Protein AF-A0A7R8VYA4-F1 (afdb_monomer)

pLDDT: mean 71.75, std 17.71, range [34.84, 89.94]

Sequence (125 aa):
VFPQGSLETKEYNLTQVAKGLNLSPDRFFVLAALLGNYLLTEQDLNDFYRKLGVTQGHARVPPEVFVKNIATFVKNLSSVDNLDSVATQVFGSVLDKRAPKLKQSVQYYLNGTKDGFLRYRLQAT

InterPro domains:
  IPR026784 Constitutive coactivator of PPAR-gamma [PTHR15976] (5-115)
  IPR060110 FAM120A/B/C, helical domain [PF27242] (21-111)

Structure (mmCIF, N/CA/C/O backbone):
data_AF-A0A7R8VYA4-F1
#
_entry.id   AF-A0A7R8VYA4-F1
#
loop_
_atom_site.group_PDB
_atom_site.id
_atom_site.type_symbol
_atom_site.label_atom_id
_atom_site.label_alt_id
_atom_site.label_comp_id
_atom_site.label_asym_id
_atom_site.label_entity_id
_atom_site.label_seq_id
_atom_site.pdbx_PDB_ins_code
_atom_site.Cartn_x
_atom_site.Cartn_y
_atom_site.Cartn_z
_atom_site.occupancy
_atom_site.B_iso_or_equiv
_atom_site.auth_seq_id
_atom_site.auth_comp_id
_atom_site.auth_asym_id
_atom_site.auth_atom_id
_atom_site.pdbx_PDB_model_num
ATOM 1 N N . VAL A 1 1 ? -17.848 38.698 19.182 1.00 40.50 1 VAL A N 1
ATOM 2 C CA . VAL A 1 1 ? -18.428 37.390 18.803 1.00 40.50 1 VAL A CA 1
ATOM 3 C C . VAL A 1 1 ? -17.599 36.847 17.655 1.00 40.50 1 VAL A C 1
ATOM 5 O O . VAL A 1 1 ? -17.768 37.299 16.534 1.00 40.50 1 VAL A O 1
ATOM 8 N N . PHE A 1 2 ? -16.640 35.972 17.948 1.00 38.31 2 PHE A N 1
ATOM 9 C CA . PHE A 1 2 ? -15.916 35.214 16.928 1.00 38.31 2 PHE A CA 1
ATOM 10 C C . PHE A 1 2 ? -16.504 33.804 16.959 1.00 38.31 2 PHE A C 1
ATOM 12 O O . PHE A 1 2 ? -16.460 33.191 18.027 1.00 38.31 2 PHE A O 1
ATOM 19 N N . PRO A 1 3 ? -17.095 33.277 15.876 1.00 47.56 3 PRO A N 1
ATOM 20 C CA . PRO A 1 3 ? -17.381 31.858 15.844 1.00 47.56 3 PRO A CA 1
ATOM 21 C C . PRO A 1 3 ? -16.032 31.141 15.777 1.00 47.56 3 PRO A C 1
ATOM 23 O O . PRO A 1 3 ? -15.311 31.233 14.784 1.00 47.56 3 PRO A O 1
ATOM 26 N N . GLN A 1 4 ? -15.680 30.463 16.871 1.00 46.62 4 GLN A N 1
ATOM 27 C CA . GLN A 1 4 ? -14.692 29.395 16.867 1.00 46.62 4 GLN A CA 1
ATOM 28 C C . GLN A 1 4 ? -15.223 28.317 15.924 1.00 46.62 4 GLN A C 1
ATOM 30 O O . GLN A 1 4 ? -15.931 27.398 16.327 1.00 46.62 4 GLN A O 1
ATOM 35 N N . GLY A 1 5 ? -14.919 28.469 14.638 1.00 42.38 5 GLY A N 1
ATOM 36 C CA . GLY A 1 5 ? -14.896 27.358 13.712 1.00 42.38 5 GLY A CA 1
ATOM 37 C C . GLY A 1 5 ? -13.787 26.437 14.186 1.00 42.38 5 GLY A C 1
ATOM 38 O O . GLY A 1 5 ? -12.648 26.572 13.748 1.00 42.38 5 GLY A O 1
ATOM 39 N N . SER A 1 6 ? -14.113 25.550 15.129 1.00 41.25 6 SER A N 1
ATOM 40 C CA . SER A 1 6 ? -13.371 24.317 15.333 1.00 41.25 6 SER A CA 1
ATOM 41 C C . SER A 1 6 ? -13.375 23.606 13.989 1.00 41.25 6 SER A C 1
ATOM 43 O O . SER A 1 6 ? -14.285 22.847 13.664 1.00 41.25 6 SER A O 1
ATOM 45 N N . LEU A 1 7 ? -12.354 23.880 13.178 1.00 39.53 7 LEU A N 1
ATOM 46 C CA . LEU A 1 7 ? -11.791 22.854 12.330 1.00 39.53 7 LEU A CA 1
ATOM 47 C C . LEU A 1 7 ? -11.357 21.766 13.308 1.00 39.53 7 LEU A C 1
ATOM 49 O O . LEU A 1 7 ? -10.252 21.794 13.841 1.00 39.53 7 LEU A O 1
ATOM 53 N N . GLU A 1 8 ? -12.283 20.862 13.626 1.00 42.34 8 GLU A N 1
ATOM 54 C CA . GLU A 1 8 ? -11.956 19.529 14.091 1.00 42.34 8 GLU A CA 1
ATOM 55 C C . GLU A 1 8 ? -11.071 18.954 12.998 1.00 42.34 8 GLU A C 1
ATOM 57 O O . GLU A 1 8 ? -11.530 18.406 11.993 1.00 42.34 8 GLU A O 1
ATOM 62 N N . THR A 1 9 ? -9.770 19.186 13.150 1.00 41.47 9 THR A N 1
ATOM 63 C CA . THR A 1 9 ? -8.737 18.461 12.454 1.00 41.47 9 THR A CA 1
ATOM 64 C C . THR A 1 9 ? -9.091 17.013 12.725 1.00 41.47 9 THR A C 1
ATOM 66 O O . THR A 1 9 ? -8.905 16.517 13.836 1.00 41.47 9 THR A O 1
ATOM 69 N N . LYS A 1 10 ? -9.691 16.336 11.740 1.00 42.88 10 LYS A N 1
ATOM 70 C CA . LYS A 1 10 ? -9.780 14.881 11.723 1.00 42.88 10 LYS A CA 1
ATOM 71 C C . LYS A 1 10 ? -8.342 14.409 11.568 1.00 42.88 10 LYS A C 1
ATOM 73 O O . LYS A 1 10 ? -7.937 13.990 10.488 1.00 42.88 10 LYS A O 1
ATOM 78 N N . GLU A 1 11 ? -7.555 14.554 12.634 1.00 44.38 11 GLU A N 1
ATOM 79 C CA . GLU A 1 11 ? -6.311 13.852 12.859 1.00 44.38 11 GLU A CA 1
ATOM 80 C C . GLU A 1 11 ? -6.724 12.397 12.844 1.00 44.38 11 GLU A C 1
ATOM 82 O O . GLU A 1 11 ? -7.177 11.820 13.834 1.00 44.38 11 GLU A O 1
ATOM 87 N N . TYR A 1 12 ? -6.715 11.860 11.628 1.00 49.34 12 TYR A N 1
ATOM 88 C CA . TYR A 1 12 ? -7.030 10.490 11.343 1.00 49.34 12 TYR A CA 1
ATOM 89 C C . TYR A 1 12 ? -6.070 9.706 12.211 1.00 49.34 12 TYR A C 1
ATOM 91 O O . TYR A 1 12 ? -4.867 9.669 11.952 1.00 49.34 12 TYR A O 1
ATOM 99 N N . ASN A 1 13 ? -6.594 9.155 13.300 1.00 50.78 13 ASN A N 1
ATOM 100 C CA . ASN A 1 13 ? -5.831 8.334 14.210 1.00 50.78 13 ASN A CA 1
ATOM 101 C C . ASN A 1 13 ? -5.621 7.013 13.461 1.00 50.78 13 ASN A C 1
ATOM 103 O O . ASN A 1 13 ? -6.263 6.002 13.732 1.00 50.78 13 ASN A O 1
ATOM 107 N N . LEU A 1 14 ? -4.743 7.036 12.454 1.00 52.28 14 LEU A N 1
ATOM 108 C CA . LEU A 1 14 ? -4.241 5.876 11.730 1.00 52.28 14 LEU A CA 1
ATOM 109 C C . LEU A 1 14 ? -3.802 4.812 12.736 1.00 52.28 14 LEU A C 1
ATOM 111 O O . LEU A 1 14 ? -3.990 3.636 12.477 1.00 52.28 14 LEU A O 1
ATOM 115 N N . THR A 1 15 ? -3.350 5.225 13.924 1.00 45.84 15 THR A N 1
ATOM 116 C CA . THR A 1 15 ? -3.066 4.396 15.100 1.00 45.84 15 THR A CA 1
ATOM 117 C C . THR A 1 15 ? -4.279 3.625 15.645 1.00 45.84 15 THR A C 1
ATOM 119 O O . THR A 1 15 ? -4.127 2.473 16.039 1.00 45.84 15 THR A O 1
ATOM 122 N N . GLN A 1 16 ? -5.484 4.205 15.680 1.00 53.16 16 GLN A N 1
ATOM 123 C CA . GLN A 1 16 ? -6.716 3.508 16.093 1.00 53.16 16 GLN A CA 1
ATOM 124 C C . GLN A 1 16 ? -7.185 2.525 15.020 1.00 53.16 16 GLN A C 1
ATOM 126 O O . GLN A 1 16 ? -7.501 1.379 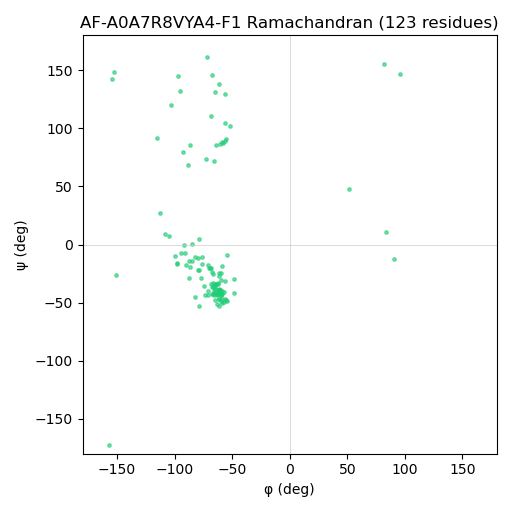15.333 1.00 53.16 16 GLN A O 1
ATOM 131 N N . VAL A 1 17 ? -7.146 2.938 13.751 1.00 54.72 17 VAL A N 1
ATOM 132 C CA . VAL A 1 17 ? -7.477 2.064 12.615 1.00 54.72 17 VAL A CA 1
ATOM 133 C C . VAL A 1 17 ? -6.497 0.882 12.570 1.00 54.72 17 VAL A C 1
ATOM 135 O O . VAL A 1 17 ? -6.914 -0.272 12.549 1.00 54.72 17 VAL A O 1
ATOM 138 N N . ALA A 1 18 ? -5.199 1.156 12.702 1.00 53.78 18 ALA A N 1
ATOM 139 C CA . ALA A 1 18 ? -4.115 0.187 12.845 1.00 53.78 18 ALA A CA 1
ATOM 140 C C . ALA A 1 18 ? -4.323 -0.803 13.999 1.00 53.78 18 ALA A C 1
ATOM 142 O O . ALA A 1 18 ? -4.197 -2.013 13.801 1.00 53.78 18 ALA A O 1
ATOM 143 N N . LYS A 1 19 ? -4.663 -0.305 15.198 1.00 54.56 19 LYS A N 1
ATOM 144 C CA . LYS A 1 19 ? -4.966 -1.145 16.368 1.00 54.56 19 LYS A CA 1
ATOM 145 C C . LYS A 1 19 ? -6.178 -2.045 16.117 1.00 54.56 19 LYS A C 1
ATOM 147 O O . LYS A 1 19 ? -6.141 -3.214 16.491 1.00 54.56 19 LYS A O 1
ATOM 152 N N . GLY A 1 20 ? -7.204 -1.540 15.431 1.00 57.38 20 GLY A N 1
ATOM 153 C CA . GLY A 1 20 ? -8.377 -2.320 15.027 1.00 57.38 20 GLY A CA 1
ATOM 154 C C . GLY A 1 20 ? -8.090 -3.393 13.968 1.00 57.38 20 GLY A C 1
ATOM 155 O O . GLY A 1 20 ? -8.845 -4.354 13.843 1.00 57.38 20 GLY A O 1
ATOM 156 N N . LEU A 1 21 ? -6.991 -3.268 13.220 1.00 65.31 21 LEU A N 1
ATOM 157 C CA . LEU A 1 21 ? -6.639 -4.174 12.124 1.00 65.31 21 LEU A CA 1
ATOM 158 C C . LEU A 1 21 ? -5.831 -5.409 12.542 1.00 65.31 21 LEU A C 1
ATOM 160 O O . LEU A 1 21 ? -5.774 -6.381 11.780 1.00 65.31 21 LEU A O 1
ATOM 164 N N . ASN A 1 22 ? -5.278 -5.417 13.760 1.00 71.38 22 ASN A N 1
ATOM 165 C CA . ASN A 1 22 ? -4.517 -6.545 14.309 1.00 71.38 22 ASN A CA 1
ATOM 166 C C . ASN A 1 22 ? -3.405 -7.007 13.334 1.00 71.38 22 ASN A C 1
ATOM 168 O O . ASN A 1 22 ? -3.302 -8.181 12.980 1.00 71.38 22 ASN A O 1
ATOM 172 N N . LEU A 1 23 ? -2.640 -6.041 12.814 1.00 73.75 23 LEU A N 1
ATOM 173 C CA . LEU A 1 23 ? -1.490 -6.256 11.932 1.00 73.75 23 LEU A CA 1
ATOM 174 C C . LEU A 1 23 ? -0.192 -6.223 12.740 1.00 73.75 23 LEU A C 1
ATOM 176 O O . LEU A 1 23 ? -0.058 -5.438 13.677 1.00 73.75 23 LEU A O 1
ATOM 180 N N . SER A 1 24 ? 0.777 -7.046 12.348 1.00 76.69 24 SER A N 1
ATOM 181 C CA . SER A 1 24 ? 2.122 -7.024 12.929 1.00 76.69 24 SER A CA 1
ATOM 182 C C . SER A 1 24 ? 2.859 -5.724 12.567 1.00 76.69 24 SER A C 1
ATOM 184 O O . SER A 1 24 ? 2.685 -5.250 11.441 1.00 76.69 24 SER A O 1
ATOM 186 N N . PRO A 1 25 ? 3.711 -5.176 13.458 1.00 71.94 25 PRO A N 1
ATOM 187 C CA . PRO A 1 25 ? 4.526 -3.976 13.212 1.00 71.94 25 PRO A CA 1
ATOM 188 C C . PRO A 1 25 ? 5.290 -4.026 11.873 1.00 71.94 25 PRO A C 1
ATOM 190 O O . PRO A 1 25 ? 5.251 -3.068 11.107 1.00 71.94 25 PRO A O 1
ATOM 193 N N . ASP A 1 26 ? 5.865 -5.175 11.516 1.00 74.19 26 ASP A N 1
ATOM 194 C CA . ASP A 1 26 ? 6.582 -5.395 10.249 1.00 74.19 26 ASP A CA 1
ATOM 195 C C . ASP A 1 26 ? 5.719 -5.212 8.993 1.00 74.19 26 ASP A C 1
ATOM 197 O O . ASP A 1 26 ? 6.203 -4.889 7.910 1.00 74.19 26 ASP A O 1
ATOM 201 N N . ARG A 1 27 ? 4.402 -5.379 9.123 1.00 82.69 27 ARG A N 1
ATOM 202 C CA . ARG A 1 27 ? 3.461 -5.238 8.009 1.00 82.69 27 ARG A CA 1
ATOM 203 C C . ARG A 1 27 ? 3.029 -3.789 7.786 1.00 82.69 27 ARG A C 1
ATOM 205 O O . ARG A 1 27 ? 2.489 -3.475 6.724 1.00 82.69 27 ARG A O 1
ATOM 212 N N . PHE A 1 28 ? 3.291 -2.890 8.737 1.00 79.38 28 PHE A N 1
ATOM 213 C CA . PHE A 1 28 ? 2.940 -1.475 8.600 1.00 79.38 28 PHE A CA 1
ATOM 214 C C . PHE A 1 28 ? 3.731 -0.778 7.504 1.00 79.38 28 PHE A C 1
ATOM 216 O O . PHE A 1 28 ? 3.180 0.084 6.828 1.00 79.38 28 PHE A O 1
ATOM 223 N N . PHE A 1 29 ? 4.983 -1.172 7.277 1.00 84.00 29 PHE A N 1
ATOM 224 C CA . PHE A 1 29 ? 5.810 -0.593 6.220 1.00 84.00 29 PHE A CA 1
ATOM 225 C C . PHE A 1 29 ? 5.238 -0.896 4.825 1.00 84.00 29 PHE A C 1
ATOM 227 O O . PHE A 1 29 ? 5.216 -0.026 3.956 1.00 84.00 29 PHE A O 1
ATOM 234 N N . VAL A 1 30 ? 4.699 -2.108 4.633 1.00 87.19 30 VAL A N 1
ATOM 235 C CA . VAL A 1 30 ? 4.002 -2.507 3.398 1.00 87.19 30 VAL A CA 1
ATOM 236 C C . VAL A 1 30 ? 2.658 -1.800 3.270 1.00 87.19 30 VAL A C 1
ATOM 238 O O . VAL A 1 30 ? 2.344 -1.285 2.201 1.00 87.19 30 VAL A O 1
ATOM 241 N N . LEU A 1 31 ? 1.884 -1.715 4.355 1.00 86.38 31 LEU A N 1
ATOM 242 C CA . LEU A 1 31 ? 0.635 -0.952 4.371 1.00 86.38 31 LEU A CA 1
ATOM 243 C C . LEU A 1 31 ? 0.869 0.513 3.978 1.00 86.38 31 LEU A C 1
ATOM 245 O O . LEU A 1 31 ? 0.187 1.018 3.095 1.00 86.38 31 LEU A O 1
ATOM 249 N N . ALA A 1 32 ? 1.853 1.173 4.587 1.00 82.62 32 ALA A N 1
ATOM 250 C CA . ALA A 1 32 ? 2.201 2.559 4.293 1.00 82.62 32 ALA A CA 1
ATOM 251 C C . ALA A 1 32 ? 2.651 2.741 2.837 1.00 82.62 32 ALA A C 1
ATOM 253 O O . ALA A 1 32 ? 2.232 3.687 2.177 1.00 82.62 32 ALA A O 1
ATOM 254 N N . ALA A 1 33 ? 3.429 1.797 2.300 1.00 87.31 33 ALA A N 1
ATOM 255 C CA . ALA A 1 33 ? 3.808 1.809 0.894 1.00 87.31 33 ALA A CA 1
ATOM 256 C C . ALA A 1 33 ? 2.596 1.720 -0.046 1.00 87.31 33 ALA A C 1
ATOM 258 O O . ALA A 1 33 ? 2.532 2.448 -1.032 1.00 87.31 33 ALA A O 1
ATOM 259 N N . LEU A 1 34 ? 1.625 0.864 0.281 1.00 87.00 34 LEU A N 1
ATOM 260 C CA . LEU A 1 34 ? 0.411 0.658 -0.510 1.00 87.00 34 LEU A CA 1
ATOM 261 C C . LEU A 1 34 ? -0.661 1.730 -0.309 1.00 87.00 34 LEU A C 1
ATOM 263 O O . LEU A 1 34 ? -1.614 1.751 -1.077 1.00 87.00 34 LEU A O 1
ATOM 267 N N . LEU A 1 35 ? -0.529 2.603 0.691 1.00 81.75 35 LEU A N 1
ATOM 268 C CA . LEU A 1 35 ? -1.345 3.816 0.810 1.00 81.75 35 LEU A CA 1
ATOM 269 C C . LEU A 1 35 ? -0.897 4.910 -0.172 1.00 81.75 35 LEU A C 1
ATOM 271 O O . LEU A 1 35 ? -1.660 5.831 -0.455 1.00 81.75 35 LEU A O 1
ATOM 275 N N . GLY A 1 36 ? 0.309 4.778 -0.723 1.00 77.25 36 GLY A N 1
ATOM 276 C CA . GLY A 1 36 ? 0.898 5.717 -1.664 1.00 77.25 36 GLY A CA 1
ATOM 277 C C . GLY A 1 36 ? 1.827 6.731 -0.998 1.00 77.25 36 GLY A C 1
ATOM 278 O O . GLY A 1 36 ? 1.654 7.134 0.150 1.00 77.25 36 GLY A O 1
ATOM 279 N N . ASN A 1 37 ? 2.860 7.127 -1.734 1.00 75.56 37 ASN A N 1
ATOM 280 C CA . ASN A 1 37 ? 3.844 8.138 -1.355 1.00 75.56 37 ASN A CA 1
ATOM 281 C C . ASN A 1 37 ? 4.515 8.724 -2.608 1.00 75.56 37 ASN A C 1
ATOM 283 O O . ASN A 1 37 ? 4.130 8.432 -3.737 1.00 75.56 37 ASN A O 1
ATOM 287 N N . TYR A 1 38 ? 5.544 9.548 -2.415 1.00 77.31 38 TYR A N 1
ATOM 288 C CA . TYR A 1 38 ? 6.253 10.191 -3.521 1.00 77.31 38 TYR A CA 1
ATOM 289 C C . TYR A 1 38 ? 7.037 9.212 -4.425 1.00 77.31 38 TYR A C 1
ATOM 291 O O . TYR A 1 38 ? 7.255 9.523 -5.592 1.00 77.31 38 TYR A O 1
ATOM 299 N N . LEU A 1 39 ? 7.458 8.045 -3.916 1.00 80.62 39 LEU A N 1
ATOM 300 C CA . LEU A 1 39 ? 8.110 6.974 -4.690 1.00 80.62 39 LEU A CA 1
ATOM 301 C C . LEU A 1 39 ? 7.079 6.105 -5.413 1.00 80.62 39 LEU A C 1
ATOM 303 O O . LEU A 1 39 ? 7.260 5.782 -6.586 1.00 80.62 39 LEU A O 1
ATOM 307 N N . LEU A 1 40 ? 6.012 5.715 -4.711 1.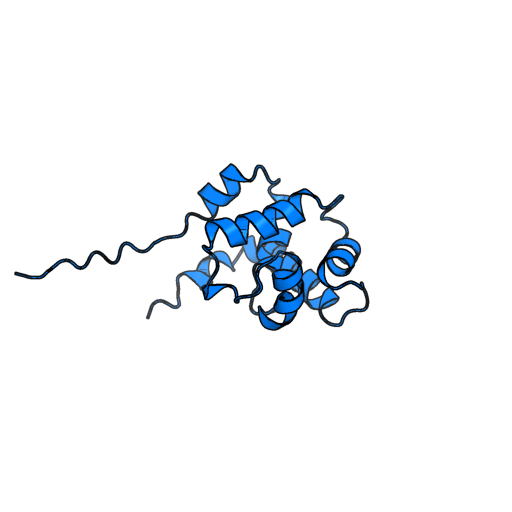00 83.56 40 LEU A N 1
ATOM 308 C CA . LEU A 1 40 ? 4.912 4.925 -5.257 1.00 83.56 40 LEU A CA 1
ATOM 309 C C . LEU A 1 40 ? 3.629 5.750 -5.233 1.00 83.56 40 LEU A C 1
ATOM 311 O O . LEU A 1 40 ? 2.912 5.781 -4.235 1.00 83.56 40 LEU A O 1
ATOM 315 N N . THR A 1 41 ? 3.373 6.443 -6.338 1.00 82.56 41 THR A N 1
ATOM 316 C CA . THR A 1 41 ? 2.278 7.408 -6.414 1.00 82.56 41 THR A CA 1
ATOM 317 C C . THR A 1 41 ? 0.916 6.726 -6.437 1.00 82.56 41 THR A C 1
ATOM 319 O O . THR A 1 41 ? 0.768 5.556 -6.795 1.00 82.56 41 THR A O 1
ATOM 322 N N . GLU A 1 42 ? -0.122 7.492 -6.129 1.00 80.38 42 GLU A N 1
ATOM 323 C CA . GLU A 1 42 ? -1.501 7.021 -6.237 1.00 80.38 42 GLU A CA 1
ATOM 324 C C . GLU A 1 42 ? -1.871 6.601 -7.662 1.00 80.38 42 GLU A C 1
ATOM 326 O O . GLU A 1 42 ? -2.672 5.689 -7.840 1.00 80.38 42 GLU A O 1
ATOM 331 N N . GLN A 1 43 ? -1.267 7.219 -8.684 1.00 82.44 43 GLN A N 1
ATOM 332 C CA . GLN A 1 43 ? -1.46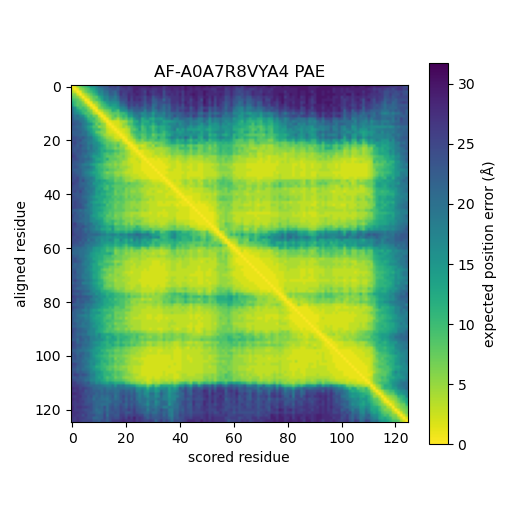4 6.810 -10.076 1.00 82.44 43 GLN A CA 1
ATOM 333 C C . GLN A 1 43 ? -0.907 5.409 -10.334 1.00 82.44 43 GLN A C 1
ATOM 335 O O . GLN A 1 43 ? -1.564 4.599 -10.989 1.00 82.44 43 GLN A O 1
ATOM 340 N N . ASP A 1 44 ? 0.269 5.099 -9.778 1.00 85.62 44 ASP A N 1
ATOM 341 C CA . ASP A 1 44 ? 0.866 3.766 -9.865 1.00 85.62 44 ASP A CA 1
ATOM 342 C C . ASP A 1 44 ? -0.007 2.716 -9.145 1.00 85.62 44 ASP A C 1
ATOM 344 O O . ASP A 1 44 ? -0.098 1.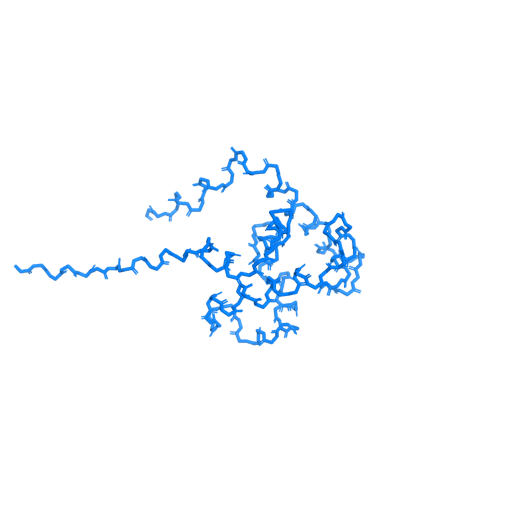574 -9.599 1.00 85.62 44 ASP A O 1
ATOM 348 N N . LEU A 1 45 ? -0.680 3.100 -8.055 1.00 86.94 45 LEU A N 1
ATOM 349 C CA . LEU A 1 45 ? -1.542 2.229 -7.246 1.00 86.94 45 LEU A CA 1
ATOM 350 C C . LEU A 1 45 ? -3.016 2.220 -7.674 1.00 86.94 45 LEU A C 1
ATOM 352 O O . LEU A 1 45 ? -3.780 1.387 -7.193 1.00 86.94 45 LEU A O 1
ATOM 356 N N . ASN A 1 46 ? -3.427 3.080 -8.605 1.00 85.25 46 ASN A N 1
ATOM 357 C CA . ASN A 1 46 ? -4.827 3.228 -9.001 1.00 85.25 46 ASN A CA 1
ATOM 358 C C . ASN A 1 46 ? -5.444 1.906 -9.488 1.00 85.25 46 ASN A C 1
ATOM 360 O O . ASN A 1 46 ? -6.571 1.571 -9.134 1.00 85.25 46 ASN A O 1
ATOM 364 N N . ASP A 1 47 ? -4.692 1.116 -10.258 1.00 87.00 47 ASP A N 1
ATOM 365 C CA . ASP A 1 47 ? -5.145 -0.207 -10.703 1.00 87.00 47 ASP A CA 1
ATOM 366 C C . ASP A 1 47 ? -5.398 -1.157 -9.519 1.00 87.00 47 ASP A C 1
ATOM 368 O O . ASP A 1 47 ? -6.426 -1.830 -9.450 1.00 87.00 47 ASP A O 1
ATOM 372 N N . PHE A 1 48 ? -4.504 -1.137 -8.531 1.00 88.38 48 PHE A N 1
ATOM 373 C CA . PHE A 1 48 ? -4.647 -1.908 -7.301 1.00 88.38 48 PHE A CA 1
ATOM 374 C C . PHE A 1 48 ? -5.840 -1.434 -6.460 1.00 88.38 48 PHE A C 1
ATOM 376 O O . PHE A 1 48 ? -6.634 -2.252 -5.998 1.00 88.38 48 PHE A O 1
ATOM 383 N N . TYR A 1 49 ? -6.039 -0.124 -6.320 1.00 87.12 49 TYR A N 1
ATOM 384 C CA . TYR A 1 49 ? -7.199 0.441 -5.630 1.00 87.12 49 TYR A CA 1
ATOM 385 C C . TYR A 1 49 ? -8.508 0.003 -6.284 1.00 87.12 49 TYR A C 1
ATOM 387 O O . TYR A 1 49 ? -9.430 -0.439 -5.597 1.00 87.12 49 TYR A O 1
ATOM 395 N N . ARG A 1 50 ? -8.570 0.012 -7.618 1.00 84.88 50 ARG A N 1
ATOM 396 C CA . ARG A 1 50 ? -9.729 -0.495 -8.361 1.00 84.88 50 ARG A CA 1
ATOM 397 C C . ARG A 1 50 ? -9.980 -1.980 -8.089 1.00 84.88 50 ARG A C 1
ATOM 399 O O . ARG A 1 50 ? -11.139 -2.345 -7.904 1.00 84.88 50 ARG A O 1
ATOM 406 N N . LYS A 1 51 ? -8.933 -2.812 -7.983 1.00 85.00 51 LYS A N 1
ATOM 407 C CA . LYS A 1 51 ? -9.056 -4.232 -7.581 1.00 85.00 51 LYS A CA 1
ATOM 408 C C . LYS A 1 51 ? -9.622 -4.399 -6.167 1.00 85.00 51 LYS A C 1
ATOM 410 O O . LYS A 1 51 ? -10.363 -5.343 -5.925 1.00 85.00 51 LYS A O 1
ATOM 415 N N . LEU A 1 52 ? -9.328 -3.471 -5.256 1.00 82.25 52 LEU A N 1
ATOM 416 C CA . LEU A 1 52 ? -9.902 -3.433 -3.904 1.00 82.25 52 LEU A CA 1
ATOM 417 C C . LEU A 1 52 ? -11.331 -2.854 -3.850 1.00 82.25 52 LEU A C 1
ATOM 419 O O . LEU A 1 52 ? -11.873 -2.666 -2.763 1.00 82.25 52 LEU A O 1
ATOM 423 N N . GLY A 1 53 ? -11.942 -2.537 -4.997 1.00 76.88 53 GLY A N 1
ATOM 424 C CA . GLY A 1 53 ? -13.276 -1.936 -5.069 1.00 76.88 53 GLY A CA 1
ATOM 425 C C . GLY A 1 53 ? -13.293 -0.413 -4.897 1.00 76.88 53 GLY A C 1
ATOM 426 O O . GLY A 1 53 ? -14.359 0.184 -4.780 1.00 76.88 53 GLY A O 1
ATOM 427 N N . VAL A 1 54 ? -12.131 0.245 -4.919 1.00 76.44 54 VAL A N 1
ATOM 428 C CA . VAL A 1 54 ? -11.993 1.710 -4.864 1.00 76.44 54 VAL A CA 1
ATOM 429 C C . VAL A 1 54 ? -12.041 2.255 -6.296 1.00 76.44 54 VAL A C 1
ATOM 431 O O . VAL A 1 54 ? -11.056 2.705 -6.871 1.00 76.44 54 VAL A O 1
ATOM 434 N N . THR A 1 55 ? -13.212 2.162 -6.923 1.00 64.44 55 THR A N 1
ATOM 435 C CA . THR A 1 55 ? -13.449 2.559 -8.326 1.00 64.44 55 THR A CA 1
ATOM 436 C C . THR A 1 55 ? -13.705 4.051 -8.522 1.00 64.44 55 THR A C 1
ATOM 438 O O . THR A 1 55 ? -13.732 4.519 -9.657 1.00 64.44 55 THR A O 1
ATOM 441 N N . GLN A 1 56 ? -13.904 4.803 -7.439 1.00 60.28 56 GLN A N 1
ATOM 442 C CA . GLN A 1 56 ? -14.282 6.222 -7.463 1.00 60.28 56 GLN A CA 1
ATOM 443 C C . GLN A 1 56 ? -13.143 7.170 -7.039 1.00 60.28 56 GLN A C 1
ATOM 445 O O . GLN A 1 56 ? -13.377 8.365 -6.872 1.00 60.28 56 GLN A O 1
ATOM 450 N N . GLY A 1 57 ? -11.922 6.645 -6.879 1.00 57.53 57 GLY A N 1
ATOM 451 C CA . GLY A 1 57 ? -10.764 7.380 -6.363 1.00 57.53 57 GLY A CA 1
ATOM 452 C C . GLY A 1 57 ? -10.734 7.452 -4.832 1.00 57.53 57 GLY A C 1
ATOM 453 O O . GLY A 1 57 ? -11.771 7.357 -4.171 1.00 57.53 57 GLY A O 1
ATOM 454 N N . HIS A 1 58 ? -9.535 7.619 -4.262 1.00 62.69 58 HIS A N 1
ATOM 455 C CA . HIS A 1 58 ? -9.316 7.643 -2.808 1.00 62.69 58 HIS A CA 1
ATOM 456 C C . HIS A 1 58 ? -10.167 8.715 -2.102 1.00 62.69 58 HIS A C 1
ATOM 458 O O . HIS A 1 58 ? -10.598 8.512 -0.975 1.00 62.69 58 HIS A O 1
ATOM 464 N N . ALA A 1 59 ? -10.456 9.832 -2.781 1.00 61.03 59 ALA A N 1
ATOM 465 C CA . ALA A 1 59 ? -11.186 10.969 -2.225 1.00 61.03 59 ALA A CA 1
ATOM 466 C C . ALA A 1 59 ? -12.674 10.680 -1.953 1.00 61.03 59 ALA A C 1
ATOM 468 O O . ALA A 1 59 ? -13.310 11.394 -1.180 1.00 61.03 59 ALA A O 1
ATOM 469 N N . ARG A 1 60 ? -13.247 9.650 -2.591 1.00 67.88 60 ARG A N 1
ATOM 470 C CA . ARG A 1 60 ? -14.670 9.295 -2.455 1.00 67.88 60 ARG A CA 1
ATOM 471 C C . ARG A 1 60 ? -14.921 8.166 -1.459 1.00 67.88 60 ARG A C 1
ATOM 473 O O . ARG A 1 60 ? -16.060 7.980 -1.040 1.00 67.88 60 ARG A O 1
ATOM 480 N N . VAL A 1 61 ? -13.885 7.410 -1.094 1.00 73.19 61 VAL A N 1
ATOM 481 C CA . VAL A 1 61 ? -13.987 6.317 -0.122 1.00 73.19 61 VAL A CA 1
ATOM 482 C C . VAL A 1 61 ? -13.593 6.845 1.255 1.00 73.19 61 VAL A C 1
ATOM 484 O O . VAL A 1 61 ? -12.552 7.489 1.375 1.00 73.19 61 VAL A O 1
ATOM 487 N N . PRO A 1 62 ? -14.383 6.582 2.313 1.00 76.81 62 PRO A N 1
ATOM 488 C CA . PRO A 1 62 ? -14.002 6.977 3.659 1.00 76.81 62 PRO A CA 1
ATOM 489 C C . PRO A 1 62 ? -12.628 6.377 4.005 1.00 76.81 62 PRO A C 1
ATOM 491 O O . PRO A 1 62 ? -12.438 5.167 3.832 1.00 76.81 62 PRO A O 1
ATOM 494 N N . PRO A 1 63 ? -11.666 7.181 4.491 1.00 70.00 63 PRO A N 1
ATOM 495 C CA . PRO A 1 63 ? -10.293 6.714 4.658 1.00 70.00 63 PRO A CA 1
ATOM 496 C C . PRO A 1 63 ? -10.167 5.535 5.635 1.00 70.00 63 PRO A C 1
ATOM 498 O O . PRO A 1 63 ? -9.304 4.685 5.454 1.00 70.00 63 PRO A O 1
ATOM 501 N N . GLU A 1 64 ? -11.074 5.402 6.607 1.00 75.38 64 GLU A N 1
ATOM 502 C CA . GLU A 1 64 ? -11.207 4.215 7.465 1.00 75.38 64 GLU A CA 1
ATOM 503 C C . GLU A 1 64 ? -11.423 2.931 6.655 1.00 75.38 64 GLU A C 1
ATOM 505 O O . GLU A 1 64 ? -10.750 1.927 6.885 1.00 75.38 64 GLU A O 1
ATOM 510 N N . VAL A 1 65 ? -12.336 2.964 5.681 1.00 79.19 65 VAL A N 1
ATOM 511 C CA . VAL A 1 65 ? -12.628 1.822 4.803 1.00 79.19 65 VAL A CA 1
ATOM 512 C C . VAL A 1 65 ? -11.471 1.588 3.840 1.00 79.19 65 VAL A C 1
ATOM 514 O O . VAL A 1 65 ? -11.080 0.445 3.621 1.00 79.19 65 VAL A O 1
ATOM 517 N N . PHE A 1 66 ? -10.877 2.659 3.313 1.00 80.12 66 PHE A N 1
ATOM 518 C CA . PHE A 1 66 ? -9.736 2.572 2.407 1.00 80.12 66 PHE A CA 1
ATOM 519 C C . PHE A 1 66 ? -8.523 1.900 3.065 1.00 80.12 66 PHE A C 1
ATOM 521 O O . PHE A 1 66 ? -8.022 0.887 2.571 1.00 80.12 66 PHE A O 1
ATOM 528 N N . VAL A 1 67 ? -8.108 2.405 4.232 1.00 79.81 67 VAL A N 1
ATOM 529 C CA . VAL A 1 67 ? -7.017 1.826 5.023 1.00 79.81 67 VAL A CA 1
ATOM 530 C C . VAL A 1 67 ? -7.364 0.393 5.405 1.00 79.81 67 VAL A C 1
ATOM 532 O O . VAL A 1 67 ? -6.521 -0.484 5.250 1.00 79.81 67 VAL A O 1
ATOM 535 N N . LYS A 1 68 ? -8.602 0.113 5.834 1.00 82.31 68 LYS A N 1
ATOM 536 C CA . LYS A 1 68 ? -9.038 -1.247 6.179 1.00 8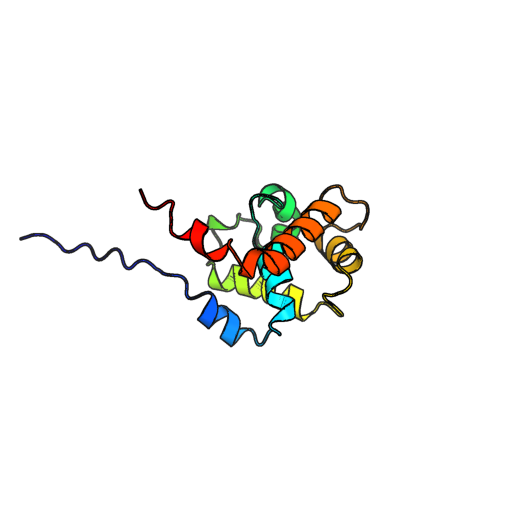2.31 68 LYS A CA 1
ATOM 537 C C . LYS A 1 68 ? -8.958 -2.220 5.007 1.00 82.31 68 LYS A C 1
ATOM 539 O O . LYS A 1 68 ? -8.526 -3.352 5.223 1.00 82.31 68 LYS A O 1
ATOM 544 N N . ASN A 1 69 ? -9.309 -1.810 3.791 1.00 85.81 69 ASN A N 1
ATOM 545 C CA . ASN A 1 69 ? -9.212 -2.666 2.606 1.00 85.81 69 ASN A CA 1
ATOM 546 C C . ASN A 1 69 ? -7.755 -3.029 2.295 1.00 85.81 69 ASN A C 1
ATOM 548 O O . ASN A 1 69 ? -7.434 -4.208 2.139 1.00 85.81 69 ASN A O 1
ATOM 552 N N . ILE A 1 70 ? -6.854 -2.042 2.288 1.00 86.56 70 ILE A N 1
ATOM 553 C CA . ILE A 1 70 ? -5.425 -2.277 2.027 1.00 86.56 70 ILE A CA 1
ATOM 554 C C . ILE A 1 70 ? -4.809 -3.102 3.157 1.00 86.56 70 ILE A C 1
ATOM 556 O O . ILE A 1 70 ? -4.075 -4.056 2.925 1.00 86.56 70 ILE A O 1
ATOM 560 N N . ALA A 1 71 ? -5.143 -2.784 4.397 1.00 85.12 71 ALA A N 1
ATOM 561 C CA . ALA A 1 71 ? -4.620 -3.472 5.560 1.00 85.12 71 ALA A CA 1
ATOM 562 C C . ALA A 1 71 ? -5.141 -4.920 5.653 1.00 85.12 71 ALA A C 1
ATOM 564 O O . ALA A 1 71 ? -4.387 -5.823 6.010 1.00 85.12 71 ALA A O 1
ATOM 565 N N . THR A 1 72 ? -6.379 -5.183 5.224 1.00 87.19 72 THR A N 1
ATOM 566 C CA . THR A 1 72 ? -6.899 -6.547 5.040 1.00 87.19 72 THR A CA 1
ATOM 567 C C . THR A 1 72 ? -6.116 -7.282 3.958 1.00 87.19 72 THR A C 1
ATOM 569 O O . THR A 1 72 ? -5.728 -8.428 4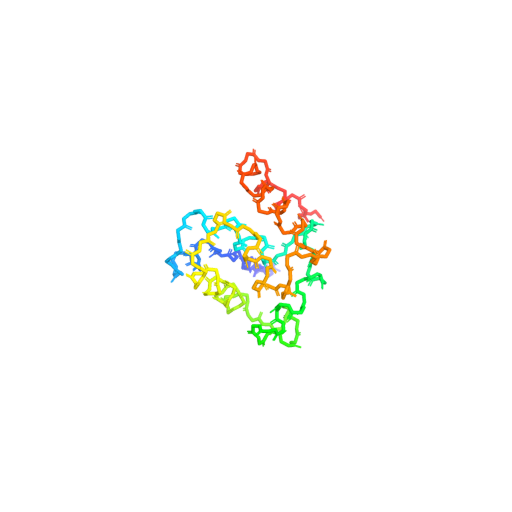.169 1.00 87.19 72 THR A O 1
ATOM 572 N N . PHE A 1 73 ? -5.811 -6.632 2.834 1.00 88.81 73 PHE A N 1
ATOM 573 C CA . PHE A 1 73 ? -4.958 -7.217 1.799 1.00 88.81 73 PHE A CA 1
ATOM 574 C C . PHE A 1 73 ? -3.572 -7.583 2.353 1.00 88.81 73 PHE A C 1
ATOM 576 O O . PHE A 1 73 ? -3.158 -8.734 2.249 1.00 88.81 73 PHE A O 1
ATOM 583 N N . VAL A 1 74 ? -2.898 -6.654 3.042 1.00 87.69 74 VAL A N 1
ATOM 584 C CA . VAL A 1 74 ? -1.576 -6.888 3.650 1.00 87.69 74 VAL A CA 1
ATOM 585 C C . VAL A 1 74 ? -1.617 -7.984 4.717 1.00 87.69 74 VAL A C 1
ATOM 587 O O . VAL A 1 74 ? -0.665 -8.751 4.867 1.00 87.69 74 VAL A O 1
ATOM 590 N N . LYS A 1 75 ? -2.721 -8.099 5.458 1.00 85.38 75 LYS A N 1
ATOM 591 C CA . LYS A 1 75 ? -2.928 -9.168 6.439 1.00 85.38 75 LYS A CA 1
ATOM 592 C C . LYS A 1 75 ? -3.047 -10.542 5.777 1.00 85.38 75 LYS A C 1
ATOM 594 O O . LYS A 1 75 ? -2.528 -11.509 6.320 1.00 85.38 75 LYS A O 1
ATOM 599 N N . ASN A 1 76 ? -3.683 -10.615 4.609 1.00 86.50 76 ASN A N 1
ATOM 600 C CA . ASN A 1 76 ? -3.819 -11.848 3.831 1.00 86.50 76 ASN A CA 1
ATOM 601 C C . ASN A 1 76 ? -2.528 -12.249 3.093 1.00 86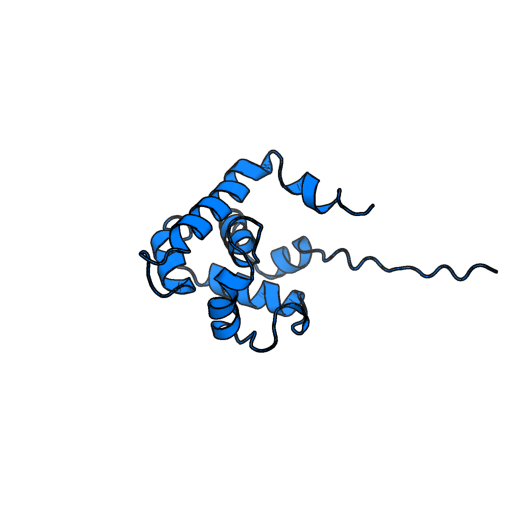.50 76 ASN A C 1
ATOM 603 O O . ASN A 1 76 ? -2.443 -13.366 2.587 1.00 86.50 76 ASN A O 1
ATOM 607 N N . LEU A 1 77 ? -1.508 -11.384 3.040 1.00 84.69 77 LEU A N 1
ATOM 608 C CA . LEU A 1 77 ? -0.213 -11.752 2.468 1.00 84.69 77 LEU A CA 1
ATOM 609 C C . LEU A 1 77 ? 0.460 -12.839 3.311 1.00 84.69 77 LEU A C 1
ATOM 611 O O . LEU A 1 77 ? 0.607 -12.702 4.530 1.00 84.69 77 LEU A O 1
ATOM 615 N N . SER A 1 78 ? 0.936 -13.889 2.644 1.00 78.56 78 SER A N 1
ATOM 616 C CA . SER A 1 78 ? 1.640 -15.003 3.286 1.00 78.56 78 SER A CA 1
ATOM 617 C C . SER A 1 78 ? 2.921 -14.539 3.984 1.00 78.56 78 SER A C 1
ATOM 619 O O . SER A 1 78 ? 3.214 -14.983 5.089 1.00 78.56 78 SER A O 1
ATOM 621 N N . SER A 1 79 ? 3.655 -13.602 3.376 1.00 78.62 79 SER A N 1
ATOM 622 C CA . SER A 1 79 ? 4.830 -12.972 3.976 1.00 78.62 79 SER A CA 1
ATOM 623 C C . SER A 1 79 ? 5.055 -11.568 3.415 1.00 78.62 79 SER A C 1
ATOM 625 O O . SER A 1 79 ? 4.728 -11.302 2.257 1.00 78.62 79 SER A O 1
ATOM 627 N N . VAL A 1 80 ? 5.606 -10.680 4.246 1.00 79.81 80 VAL A N 1
ATOM 628 C CA . VAL A 1 80 ? 6.009 -9.314 3.871 1.00 79.81 80 VAL A CA 1
ATOM 629 C C . VAL A 1 80 ? 7.510 -9.180 3.606 1.00 79.81 80 VAL A C 1
ATOM 631 O O . VAL A 1 80 ? 7.920 -8.176 3.034 1.00 79.81 80 VAL A O 1
ATOM 634 N N . ASP A 1 81 ? 8.306 -10.206 3.926 1.00 79.88 81 ASP A N 1
ATOM 635 C CA . ASP A 1 81 ? 9.727 -10.286 3.558 1.00 79.88 81 ASP A CA 1
ATOM 636 C C . ASP A 1 81 ? 9.923 -10.372 2.043 1.00 79.88 81 ASP A C 1
ATOM 638 O O . ASP A 1 81 ? 10.860 -9.804 1.483 1.00 79.88 81 ASP A O 1
ATOM 642 N N . ASN A 1 82 ? 9.019 -11.073 1.352 1.00 86.19 82 ASN A N 1
ATOM 643 C CA . ASN A 1 82 ? 9.134 -11.283 -0.083 1.00 86.19 82 ASN A CA 1
ATOM 644 C C . ASN A 1 82 ? 8.373 -10.211 -0.873 1.00 86.19 82 ASN A C 1
ATOM 646 O O . ASN A 1 82 ? 7.263 -10.438 -1.367 1.00 86.19 82 ASN A O 1
ATOM 650 N N . LEU A 1 83 ? 8.992 -9.039 -1.010 1.00 86.81 83 LEU A N 1
ATOM 651 C CA . LEU A 1 83 ? 8.416 -7.896 -1.723 1.00 86.81 83 LEU A CA 1
ATOM 652 C C . LEU A 1 83 ? 8.111 -8.190 -3.202 1.00 86.81 83 LEU A C 1
ATOM 654 O O . LEU A 1 83 ? 7.225 -7.559 -3.770 1.00 86.81 83 LEU A O 1
ATOM 658 N N . ASP A 1 84 ? 8.785 -9.161 -3.821 1.00 88.00 84 ASP A N 1
ATOM 659 C CA . ASP A 1 84 ? 8.493 -9.633 -5.181 1.00 88.00 84 ASP A CA 1
ATOM 660 C C . ASP A 1 84 ? 7.120 -10.312 -5.278 1.00 88.00 84 ASP A C 1
ATOM 662 O O . ASP A 1 84 ? 6.362 -10.086 -6.227 1.00 88.00 84 ASP A O 1
ATOM 666 N N . SER A 1 85 ? 6.766 -11.099 -4.259 1.00 89.12 85 SER A N 1
ATOM 667 C CA . SER A 1 85 ? 5.442 -11.717 -4.153 1.00 89.12 85 SER A CA 1
ATOM 668 C C . SER A 1 85 ? 4.368 -10.652 -3.933 1.00 89.12 85 SER A C 1
ATOM 670 O O . SER A 1 85 ? 3.342 -10.655 -4.613 1.00 89.12 85 SER A O 1
ATOM 672 N N . VAL A 1 86 ? 4.638 -9.664 -3.071 1.00 89.06 86 VAL A N 1
ATOM 673 C CA . VAL A 1 86 ? 3.728 -8.525 -2.863 1.00 89.06 86 VAL A CA 1
ATOM 674 C C . VAL A 1 86 ? 3.535 -7.732 -4.156 1.00 89.06 86 VAL A C 1
ATOM 676 O O . VAL A 1 86 ? 2.402 -7.455 -4.537 1.00 89.06 86 VAL A O 1
ATOM 679 N N . ALA A 1 87 ? 4.615 -7.419 -4.874 1.00 89.44 87 ALA A N 1
ATOM 680 C CA . ALA A 1 87 ? 4.547 -6.722 -6.154 1.00 89.44 87 ALA A CA 1
ATOM 681 C C . ALA A 1 87 ? 3.719 -7.503 -7.185 1.00 89.44 87 ALA A C 1
ATOM 683 O O . ALA A 1 87 ? 2.900 -6.915 -7.887 1.00 89.44 87 ALA A O 1
ATOM 684 N N . THR A 1 88 ? 3.865 -8.828 -7.228 1.00 89.94 88 THR A N 1
ATOM 6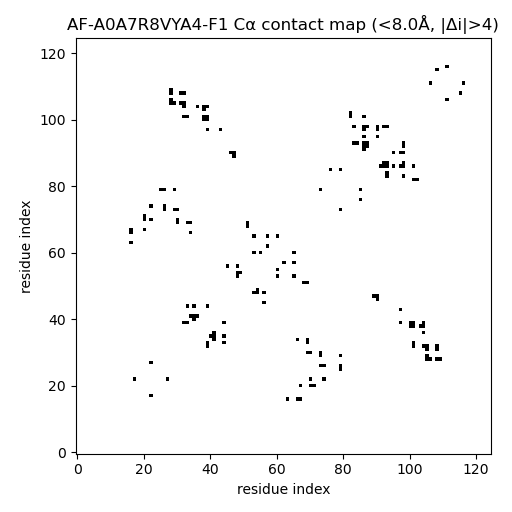85 C CA . THR A 1 88 ? 3.054 -9.693 -8.096 1.00 89.94 88 THR A CA 1
ATOM 686 C C . THR A 1 88 ? 1.576 -9.661 -7.707 1.00 89.94 88 THR A C 1
ATOM 688 O O . THR A 1 88 ? 0.725 -9.553 -8.579 1.00 89.94 88 THR A O 1
ATOM 691 N N . GLN A 1 89 ? 1.245 -9.675 -6.417 1.00 88.25 89 GLN A N 1
ATOM 692 C CA . GLN A 1 89 ? -0.148 -9.604 -5.956 1.00 88.25 89 GLN A CA 1
ATOM 693 C C . GLN A 1 89 ? -0.797 -8.238 -6.243 1.00 88.25 89 GLN A C 1
ATOM 695 O O . GLN A 1 89 ? -1.975 -8.154 -6.587 1.00 88.25 89 GLN A O 1
ATOM 700 N N . VAL A 1 90 ? -0.030 -7.153 -6.123 1.00 88.75 90 VAL A N 1
ATOM 701 C CA . VAL A 1 90 ? -0.513 -5.777 -6.317 1.00 88.75 90 VAL A CA 1
ATOM 702 C C . VAL A 1 90 ? -0.612 -5.443 -7.810 1.00 88.75 90 VAL A C 1
ATOM 704 O O . VAL A 1 90 ? -1.670 -5.041 -8.308 1.00 88.75 90 VAL A O 1
ATOM 707 N N . PHE A 1 91 ? 0.479 -5.648 -8.549 1.00 89.88 91 PHE A N 1
ATOM 708 C CA . PHE A 1 91 ? 0.626 -5.229 -9.945 1.00 89.88 91 PHE A CA 1
ATOM 709 C C . PHE A 1 91 ? 0.349 -6.343 -10.959 1.00 89.88 91 PHE A C 1
ATOM 711 O O . PHE A 1 91 ? 0.120 -6.054 -12.128 1.00 89.88 91 PHE A O 1
ATOM 718 N N . GLY A 1 92 ? 0.324 -7.606 -10.535 1.00 85.50 92 GLY A N 1
ATOM 719 C CA . GLY A 1 92 ? 0.174 -8.776 -11.408 1.00 85.50 92 GLY A CA 1
ATOM 720 C C . GLY A 1 92 ? 1.501 -9.354 -11.907 1.00 85.50 92 GLY A C 1
ATOM 721 O O . GLY A 1 92 ? 1.516 -10.460 -12.437 1.00 85.50 92 GLY A O 1
ATOM 722 N N . SER A 1 93 ? 2.621 -8.640 -11.741 1.00 84.69 93 SER A N 1
ATOM 723 C CA . SER A 1 93 ? 3.946 -9.120 -12.139 1.00 84.69 93 SER A CA 1
ATOM 724 C C . SER A 1 93 ? 5.063 -8.476 -11.324 1.00 84.69 93 SER A C 1
ATOM 726 O O . SER A 1 93 ? 5.044 -7.277 -11.049 1.00 84.69 93 SER A O 1
ATOM 728 N N . VAL A 1 94 ? 6.082 -9.270 -11.000 1.00 83.50 94 VAL A N 1
ATOM 729 C CA . VAL A 1 94 ? 7.339 -8.804 -10.399 1.00 83.50 94 VAL A CA 1
ATOM 730 C C . VAL A 1 94 ? 8.179 -7.949 -11.358 1.00 83.50 94 VAL A C 1
ATOM 732 O O . VAL A 1 94 ? 8.968 -7.118 -10.920 1.00 83.50 94 VAL A O 1
ATOM 735 N N . LEU A 1 95 ? 7.986 -8.116 -12.670 1.00 85.94 95 LEU A N 1
ATOM 736 C CA . LEU A 1 95 ? 8.684 -7.349 -13.708 1.00 85.94 95 LEU A CA 1
ATOM 737 C C . LEU A 1 95 ? 8.006 -6.005 -14.006 1.00 85.94 95 LEU A C 1
ATOM 739 O O . LEU A 1 95 ? 8.454 -5.262 -14.882 1.00 85.94 95 LEU A O 1
ATOM 743 N N . ASP A 1 96 ? 6.914 -5.689 -13.306 1.00 88.94 96 ASP A N 1
ATOM 744 C CA . ASP A 1 96 ? 6.249 -4.404 -13.449 1.00 88.94 96 ASP A CA 1
ATOM 745 C C . ASP A 1 96 ? 7.210 -3.273 -13.052 1.00 88.94 96 ASP A C 1
ATOM 747 O O . ASP A 1 96 ? 7.916 -3.348 -12.046 1.00 88.94 96 ASP A O 1
ATOM 751 N N . LYS A 1 97 ? 7.213 -2.180 -13.819 1.00 88.12 97 LYS A N 1
ATOM 752 C CA . LYS A 1 97 ? 8.062 -1.005 -13.559 1.00 88.12 97 LYS A CA 1
ATOM 753 C C . LYS A 1 97 ? 7.795 -0.378 -12.180 1.00 88.12 97 LYS A C 1
ATOM 755 O O . LYS A 1 97 ? 8.626 0.373 -11.674 1.00 88.12 97 LYS A O 1
ATOM 760 N N . ARG A 1 98 ? 6.648 -0.688 -11.566 1.00 88.69 98 ARG A N 1
ATOM 761 C CA . ARG A 1 98 ? 6.234 -0.261 -10.222 1.00 88.69 98 ARG A CA 1
ATOM 762 C C . ARG A 1 98 ? 6.734 -1.180 -9.105 1.00 88.69 98 ARG A C 1
ATOM 764 O O . ARG A 1 98 ? 6.819 -0.737 -7.962 1.00 88.69 98 ARG A O 1
ATOM 771 N N . ALA A 1 99 ? 7.120 -2.419 -9.408 1.00 89.06 99 ALA A N 1
ATOM 772 C CA . ALA A 1 99 ? 7.685 -3.352 -8.434 1.00 89.06 99 ALA A CA 1
ATOM 773 C C . ALA A 1 99 ? 8.927 -2.795 -7.699 1.00 89.06 99 ALA A C 1
ATOM 775 O O . ALA A 1 99 ? 8.941 -2.827 -6.465 1.00 89.06 99 ALA A O 1
ATOM 776 N N . PRO A 1 100 ? 9.941 -2.211 -8.377 1.00 89.06 100 PRO A N 1
ATOM 777 C CA . PRO A 1 100 ? 11.063 -1.583 -7.678 1.00 89.06 100 PRO A CA 1
ATOM 778 C C . PRO A 1 100 ? 10.638 -0.356 -6.857 1.00 89.06 100 PRO A C 1
ATOM 780 O O . PRO A 1 100 ? 11.164 -0.162 -5.763 1.00 89.06 100 PRO A O 1
ATOM 783 N N . LYS A 1 101 ? 9.642 0.423 -7.310 1.00 89.44 101 LYS A N 1
ATOM 784 C CA . LYS A 1 101 ? 9.101 1.567 -6.550 1.00 89.44 101 LYS A CA 1
ATOM 785 C C . LYS A 1 101 ? 8.471 1.123 -5.228 1.00 89.44 101 LYS A C 1
ATOM 787 O O . LYS A 1 101 ? 8.714 1.744 -4.197 1.00 89.44 101 LYS A O 1
ATOM 792 N N . LEU A 1 102 ? 7.705 0.027 -5.238 1.00 89.25 102 LEU A N 1
ATOM 793 C CA . LEU A 1 102 ? 7.142 -0.571 -4.023 1.00 89.25 102 LEU A CA 1
ATOM 794 C C . LEU A 1 102 ? 8.251 -0.971 -3.048 1.00 89.25 102 LEU A C 1
ATOM 796 O O . LEU A 1 102 ? 8.182 -0.624 -1.872 1.00 89.25 102 LEU A O 1
ATOM 800 N N . LYS A 1 103 ? 9.299 -1.640 -3.540 1.00 88.88 103 LYS A N 1
ATOM 801 C CA . LYS A 1 103 ? 10.445 -2.032 -2.711 1.00 88.88 103 LYS A CA 1
ATOM 802 C C . LYS A 1 103 ? 11.134 -0.826 -2.081 1.00 88.88 103 LYS A C 1
ATOM 804 O O . LYS A 1 103 ? 11.338 -0.807 -0.870 1.00 88.88 103 LYS A O 1
ATOM 809 N N . GLN A 1 104 ? 11.426 0.199 -2.881 1.00 86.81 104 GLN A N 1
ATOM 810 C CA . GLN A 1 104 ? 12.027 1.442 -2.395 1.00 86.81 104 GLN A CA 1
ATOM 811 C C . GLN A 1 104 ? 11.136 2.150 -1.381 1.00 86.81 104 GLN A C 1
ATOM 813 O O . GLN A 1 104 ? 11.635 2.660 -0.389 1.00 86.81 104 GLN A O 1
ATOM 818 N N . SER A 1 105 ? 9.825 2.149 -1.598 1.00 85.25 105 SER A N 1
ATOM 819 C CA . SER A 1 105 ? 8.854 2.716 -0.673 1.00 85.25 105 SER A CA 1
ATOM 820 C C . SER A 1 105 ? 8.842 1.982 0.670 1.00 85.25 105 SER A C 1
ATOM 822 O O . SER A 1 105 ? 8.953 2.612 1.717 1.00 85.25 105 SER A O 1
ATOM 824 N N . VAL A 1 106 ? 8.731 0.651 0.672 1.00 86.50 106 VAL A N 1
ATOM 825 C CA . VAL A 1 106 ? 8.767 -0.137 1.916 1.00 86.50 106 VAL A CA 1
ATOM 826 C C . VAL A 1 106 ? 10.091 0.082 2.643 1.00 86.50 106 VAL A C 1
ATOM 828 O O . VAL A 1 106 ? 10.104 0.326 3.847 1.00 86.50 106 VAL A O 1
ATOM 831 N N . GLN A 1 107 ? 11.199 0.079 1.902 1.00 84.06 107 GLN A N 1
ATOM 832 C CA . GLN A 1 107 ? 12.520 0.351 2.453 1.00 84.06 107 GLN A CA 1
ATOM 833 C C . GLN A 1 107 ? 12.649 1.785 2.976 1.00 84.06 107 GLN A C 1
ATOM 835 O O . GLN A 1 107 ? 13.277 1.997 4.005 1.00 84.06 107 GLN A O 1
ATOM 840 N N . TYR A 1 108 ? 12.004 2.759 2.336 1.00 82.06 108 TYR A N 1
ATOM 841 C CA . TYR A 1 108 ? 11.915 4.127 2.829 1.00 82.06 108 TYR A CA 1
ATOM 842 C C . TYR A 1 108 ? 11.187 4.191 4.171 1.00 82.06 108 TYR A C 1
ATOM 844 O O . TYR A 1 108 ? 11.637 4.917 5.044 1.00 82.06 108 TYR A O 1
ATOM 852 N N . TYR A 1 109 ? 10.125 3.417 4.398 1.00 76.88 109 TYR A N 1
ATOM 853 C CA . TYR A 1 109 ? 9.472 3.376 5.712 1.00 76.88 109 TYR A CA 1
ATOM 854 C C . TYR A 1 109 ? 10.278 2.592 6.759 1.00 76.88 109 TYR A C 1
ATOM 856 O O . TYR A 1 109 ? 10.318 3.004 7.917 1.00 76.88 109 TYR A O 1
ATOM 864 N N . LEU A 1 110 ? 10.956 1.512 6.357 1.00 76.06 110 LEU A N 1
ATOM 865 C CA . LEU A 1 110 ? 11.866 0.750 7.223 1.00 76.06 110 LEU A CA 1
ATOM 866 C C . LEU A 1 110 ? 13.069 1.590 7.677 1.00 76.06 110 LEU A C 1
ATOM 868 O O . LEU A 1 110 ? 13.456 1.537 8.838 1.00 76.06 110 LEU A O 1
ATOM 872 N N . ASN A 1 111 ? 13.649 2.373 6.765 1.00 73.12 111 ASN A N 1
ATOM 873 C CA . ASN A 1 111 ? 14.828 3.205 7.013 1.00 73.12 111 ASN A CA 1
ATOM 874 C C . ASN A 1 111 ? 14.448 4.600 7.556 1.00 73.12 111 ASN A C 1
ATOM 876 O O . ASN A 1 111 ? 15.205 5.242 8.281 1.00 73.12 111 ASN A O 1
ATOM 880 N N . GLY A 1 112 ? 13.256 5.077 7.192 1.00 58.31 112 GLY A N 1
ATOM 881 C CA . GLY A 1 112 ? 12.717 6.409 7.459 1.00 58.31 112 GLY A CA 1
ATOM 882 C C . GLY A 1 112 ? 11.898 6.528 8.739 1.00 58.31 112 GLY A C 1
ATOM 883 O O . GLY A 1 112 ? 11.525 7.644 9.088 1.00 58.31 112 GLY A O 1
ATOM 884 N N . THR A 1 113 ? 11.715 5.464 9.526 1.00 52.34 113 THR A N 1
ATOM 885 C CA . THR A 1 113 ? 11.375 5.594 10.961 1.00 52.34 113 THR A CA 1
ATOM 886 C C . THR A 1 113 ? 12.375 6.469 11.733 1.00 52.34 113 THR A C 1
ATOM 888 O O . THR A 1 113 ? 12.090 6.859 12.861 1.00 52.34 113 THR A O 1
ATOM 891 N N . LYS A 1 114 ? 13.503 6.852 11.114 1.00 44.72 114 LYS A N 1
ATOM 892 C CA . LYS A 1 114 ? 14.462 7.829 11.631 1.00 44.72 114 LYS A CA 1
ATOM 893 C C . LYS A 1 114 ? 14.209 9.301 11.225 1.00 44.72 114 LYS A C 1
ATOM 895 O O . LYS A 1 114 ? 14.731 10.168 11.909 1.0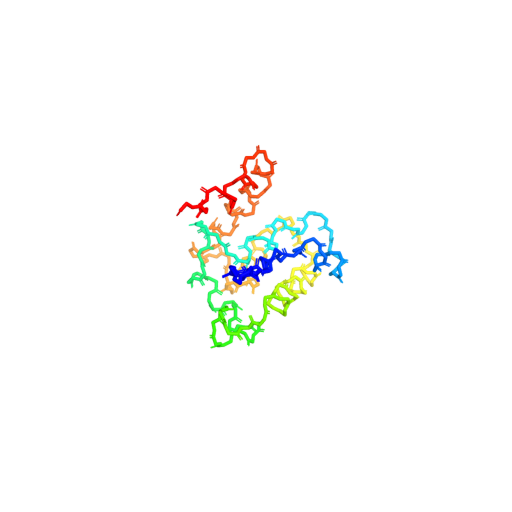0 44.72 114 LYS A O 1
ATOM 900 N N . ASP A 1 115 ? 13.412 9.606 10.185 1.00 42.88 115 ASP A N 1
ATOM 901 C CA . ASP A 1 115 ? 13.263 10.994 9.661 1.00 42.88 115 ASP A CA 1
ATOM 902 C C . ASP A 1 115 ? 11.886 11.328 9.011 1.00 42.88 115 ASP A C 1
ATOM 904 O O . ASP A 1 115 ? 11.424 12.469 9.018 1.00 42.88 115 ASP A O 1
ATOM 908 N N . GLY A 1 116 ? 11.160 10.339 8.476 1.00 43.56 116 GLY A N 1
ATOM 909 C CA . GLY A 1 116 ? 9.999 10.540 7.593 1.00 43.56 116 GLY A CA 1
ATOM 910 C C . GLY A 1 116 ? 8.672 10.898 8.276 1.00 43.56 116 GLY A C 1
ATOM 911 O O . GLY A 1 116 ? 7.814 11.516 7.646 1.00 43.56 116 GLY A O 1
ATOM 912 N N . PHE A 1 117 ? 8.495 10.586 9.566 1.00 45.84 117 PHE A N 1
ATOM 913 C CA . PHE A 1 117 ? 7.269 10.956 10.296 1.00 45.84 117 PHE A CA 1
ATOM 914 C C . PHE A 1 117 ? 7.179 12.474 10.569 1.00 45.84 117 PHE A C 1
ATOM 916 O O . PHE A 1 117 ? 6.094 12.988 10.837 1.00 45.84 117 PHE A O 1
ATOM 923 N N . LEU A 1 118 ? 8.292 13.224 10.469 1.00 45.38 118 LEU A N 1
ATOM 924 C CA . LEU A 1 118 ? 8.298 14.680 10.670 1.00 45.38 118 LEU A CA 1
ATOM 925 C C . LEU A 1 118 ? 7.748 15.466 9.471 1.00 45.38 118 LEU A C 1
ATOM 927 O O . LEU A 1 118 ? 7.187 16.545 9.661 1.00 45.38 118 LEU A O 1
ATOM 931 N N . ARG A 1 119 ? 7.863 14.952 8.241 1.00 44.06 119 ARG A N 1
ATOM 932 C CA . ARG A 1 119 ? 7.539 15.746 7.042 1.00 44.06 119 ARG A CA 1
ATOM 933 C C . ARG A 1 119 ? 6.047 15.864 6.741 1.00 44.06 119 ARG A C 1
ATOM 935 O O . ARG A 1 119 ? 5.656 16.847 6.122 1.00 44.06 119 ARG A O 1
ATOM 942 N N . TYR A 1 120 ? 5.208 14.952 7.237 1.00 41.00 120 TYR A N 1
ATOM 943 C CA . TYR A 1 120 ? 3.753 15.057 7.058 1.00 41.00 120 TYR A CA 1
ATOM 944 C C . TYR A 1 120 ? 3.129 16.205 7.879 1.00 41.00 120 TYR A C 1
ATOM 946 O O . TYR A 1 120 ? 2.064 16.699 7.532 1.00 41.00 120 TYR A O 1
ATOM 954 N N . ARG A 1 121 ? 3.807 16.693 8.932 1.00 39.97 121 ARG A N 1
ATOM 955 C CA . ARG A 1 121 ? 3.317 17.803 9.775 1.00 39.97 121 ARG A CA 1
ATOM 956 C C . ARG A 1 121 ? 3.820 19.193 9.378 1.00 39.97 121 ARG A C 1
ATOM 958 O O . ARG A 1 121 ? 3.378 20.167 9.973 1.00 39.97 121 ARG A O 1
ATOM 965 N N . LEU A 1 122 ? 4.756 19.296 8.434 1.00 35.88 122 LEU A N 1
ATOM 966 C CA . LEU A 1 122 ? 5.477 20.549 8.157 1.00 35.88 122 LEU A CA 1
ATOM 967 C C . LEU A 1 122 ? 5.037 21.273 6.877 1.00 35.88 122 LEU A C 1
ATOM 969 O O . LEU A 1 122 ? 5.656 22.265 6.519 1.00 35.88 122 LEU A O 1
ATOM 973 N N . GLN A 1 123 ? 3.971 20.826 6.207 1.00 34.84 123 GLN A N 1
ATOM 974 C CA . GLN A 1 123 ? 3.360 21.578 5.096 1.00 34.84 123 GLN A CA 1
ATOM 975 C C . GLN A 1 123 ? 1.956 22.105 5.427 1.00 34.84 123 GLN A C 1
ATOM 977 O O . GLN A 1 123 ? 1.142 22.320 4.538 1.00 34.84 123 GLN A O 1
ATOM 982 N N . ALA A 1 124 ? 1.676 22.341 6.711 1.00 35.69 124 ALA A N 1
ATOM 983 C CA . ALA A 1 124 ? 0.672 23.324 7.098 1.00 35.69 124 ALA A CA 1
ATOM 984 C C . ALA A 1 124 ? 1.377 24.687 7.176 1.00 35.69 124 ALA A C 1
ATOM 986 O O . ALA A 1 124 ? 1.908 25.063 8.220 1.00 35.69 124 ALA A O 1
ATOM 987 N N . THR A 1 125 ? 1.481 25.386 6.049 1.00 35.31 125 THR A N 1
ATOM 988 C CA . THR A 1 125 ? 1.808 26.818 6.014 1.00 35.31 125 THR A CA 1
ATOM 989 C C . THR A 1 125 ? 0.836 27.498 5.076 1.00 35.31 125 THR A C 1
ATOM 991 O O . THR A 1 125 ? 0.636 26.955 3.968 1.00 35.31 125 THR A O 1
#

Secondary structure (DSSP, 8-state):
-------------HHHHHHHHT--HHHHHHHHHHH--SSS-HHHHHHHHHHTT-TT-GGGS-HHHHHHHHHHHHHH-S-SS-HHHHHHHHHS-TTSTTHHHHHHHHHHHHHHTTTGGGGGGS---

Solvent-accessible surface area (backbone atoms only — not comparable to full-atom values): 7578 Å² total; per-residue (Å²): 140,78,83,80,75,74,76,73,71,77,71,73,55,59,67,56,57,47,63,74,62,76,63,58,77,81,50,48,31,53,39,52,31,74,71,36,45,95,68,30,36,60,78,77,41,44,68,41,38,39,75,73,67,44,75,73,46,77,91,70,46,60,63,70,58,50,52,46,52,52,45,50,52,59,63,70,44,93,57,78,87,47,53,55,59,50,23,24,72,56,73,70,32,57,84,40,87,59,27,63,28,46,49,52,30,25,47,44,45,69,65,22,79,78,62,55,80,60,62,81,70,69,73,81,123

Mean predicted aligned error: 10.97 Å

Foldseek 3Di:
DDPPPPPPPCPVCVVVLVVVLPDDPLLVLLLQLLVADPLCHCVNQVVLCVVLVVPPDPVPDDVSVVSNSSSVVSVPDPDPVPLLVVCCVRVVGSPPPCSVSSVVSSVCVVVCVVPPVVVVPPPPD

Radius of gyration: 15.85 Å; Cα contacts (8 Å, |Δi|>4): 95; chains: 1; bounding box: 33×52×32 Å

Organism: Timema douglasi (NCBI:txid61478)

Nearest PDB structures (foldseek):
  9jpj-assembly1_K  TM=2.377E-01  e=6.928E+00  Achromobacter denitrificans NBRC 15125
  7z3q-assembly3_E  TM=2.236E-01  e=6.564E+00  Homo sapiens